Protein AF-A0A942M9G4-F1 (afdb_monomer_lite)

Radius of gyration: 13.58 Å; chains: 1; bounding box: 33×27×36 Å

Foldseek 3Di:
DDADPQAAEDEQKDKDKDAAPFFFQKKWKWKAAPDPVPPPDTDTQDMAGDDRPRRMGIDIGRQDPPDFIWMWMWTHDPPDIDIDDIGTHDYDD

pLDDT: mean 89.1, std 10.01, range [55.62, 97.62]

Secondary structure (DSSP, 8-state):
--EETTEEEEPSEEEEEEE-SS--SEEEEEEEESS--S-PPPEEEEEE---TTT-EEEEEEEPPTT-EEEEEEEEEETTEEEEPPPEEEEE--

Structure (mmCIF, N/CA/C/O backbone):
data_AF-A0A942M9G4-F1
#
_entry.id   AF-A0A942M9G4-F1
#
loop_
_atom_site.group_PDB
_atom_site.id
_atom_site.type_symbol
_atom_site.label_atom_id
_atom_site.label_alt_id
_atom_site.label_comp_id
_atom_site.label_asym_id
_atom_site.label_entity_id
_atom_site.label_seq_id
_atom_site.pdbx_PDB_ins_code
_atom_site.Cartn_x
_atom_site.Cartn_y
_atom_site.Cartn_z
_atom_site.occupancy
_atom_site.B_iso_or_equiv
_atom_site.auth_seq_id
_atom_site.auth_comp_id
_atom_site.auth_asym_id
_atom_site.auth_atom_id
_atom_site.pdbx_PDB_model_num
ATOM 1 N N . MET A 1 1 ? -2.858 -10.981 8.425 1.00 82.19 1 MET A N 1
ATOM 2 C CA . MET A 1 1 ? -3.649 -10.017 9.221 1.00 82.19 1 MET A CA 1
ATOM 3 C C . MET A 1 1 ? -5.121 -10.317 8.990 1.00 82.19 1 MET A C 1
ATOM 5 O O . MET A 1 1 ? -5.426 -10.739 7.877 1.00 82.19 1 MET A O 1
ATOM 9 N N . PRO A 1 2 ? -5.999 -10.200 10.001 1.00 92.44 2 PRO A N 1
ATOM 10 C CA . PRO A 1 2 ? -7.420 -10.472 9.812 1.00 92.44 2 PRO 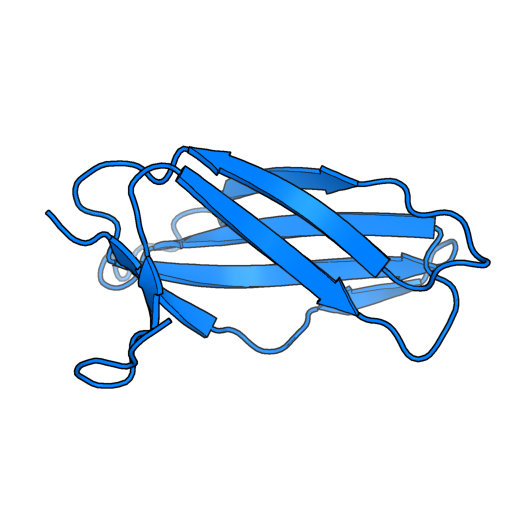A CA 1
ATOM 11 C C . PRO A 1 2 ? -8.069 -9.397 8.933 1.00 92.44 2 PRO A C 1
ATOM 13 O O . PRO A 1 2 ? -7.619 -8.251 8.904 1.00 92.44 2 PRO A O 1
ATOM 16 N N . ILE A 1 3 ? -9.117 -9.793 8.211 1.00 93.38 3 I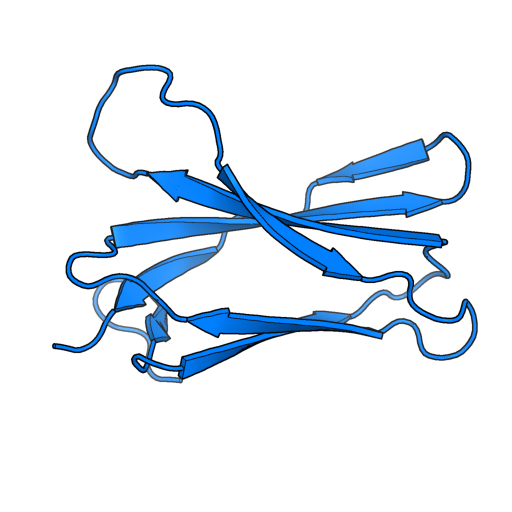LE A N 1
ATOM 17 C CA . ILE A 1 3 ? -9.954 -8.895 7.413 1.00 93.38 3 ILE A CA 1
ATOM 18 C C . ILE A 1 3 ? -11.282 -8.743 8.151 1.00 93.38 3 ILE A C 1
ATOM 20 O O . ILE A 1 3 ? -11.956 -9.739 8.413 1.00 93.38 3 ILE A O 1
ATOM 24 N N . VAL A 1 4 ? -11.654 -7.511 8.490 1.00 89.31 4 VAL A N 1
ATOM 25 C CA . VAL A 1 4 ? -12.885 -7.177 9.219 1.00 89.31 4 VAL A CA 1
ATOM 26 C C . VAL A 1 4 ? -13.650 -6.140 8.409 1.00 89.31 4 VAL A C 1
ATOM 28 O O . VAL A 1 4 ? -13.105 -5.097 8.064 1.00 89.31 4 VAL A O 1
ATOM 31 N N . GLY A 1 5 ? -14.901 -6.439 8.049 1.00 86.50 5 GLY A N 1
ATOM 32 C CA . GLY A 1 5 ? -15.723 -5.525 7.244 1.00 86.50 5 GLY A CA 1
ATOM 33 C C . GLY A 1 5 ? -15.125 -5.181 5.871 1.00 86.50 5 GLY A C 1
ATOM 34 O O . GLY A 1 5 ? -15.383 -4.103 5.352 1.00 86.50 5 GLY A O 1
ATOM 35 N N . GLY A 1 6 ? -14.291 -6.062 5.304 1.00 90.44 6 GLY A N 1
ATOM 36 C CA . GLY A 1 6 ? -13.581 -5.821 4.040 1.00 90.44 6 GLY A CA 1
ATOM 37 C C . GLY A 1 6 ? -12.281 -5.016 4.169 1.00 90.44 6 GLY A C 1
ATOM 38 O O . GLY A 1 6 ? -11.574 -4.866 3.178 1.00 90.44 6 GLY A O 1
ATOM 39 N N . ALA A 1 7 ? -11.930 -4.550 5.372 1.00 93.69 7 ALA A N 1
ATOM 40 C CA . ALA A 1 7 ? -10.675 -3.859 5.651 1.00 93.69 7 ALA A CA 1
ATOM 41 C C . ALA A 1 7 ? -9.651 -4.800 6.302 1.00 93.69 7 ALA A C 1
ATOM 43 O O . ALA A 1 7 ? -9.990 -5.592 7.184 1.00 93.69 7 ALA A O 1
ATOM 44 N N . VAL A 1 8 ? -8.380 -4.697 5.911 1.00 95.75 8 VAL A N 1
ATOM 45 C CA . VAL A 1 8 ? -7.279 -5.383 6.598 1.00 95.75 8 VAL A CA 1
ATOM 46 C C . VAL A 1 8 ? -6.991 -4.661 7.911 1.00 95.75 8 VAL A C 1
ATOM 48 O O . VAL A 1 8 ? -6.702 -3.465 7.924 1.00 95.75 8 VAL A O 1
ATOM 51 N N . GLN A 1 9 ? -7.037 -5.390 9.022 1.00 95.38 9 GLN A N 1
ATOM 52 C CA . GLN A 1 9 ? -6.788 -4.821 10.340 1.00 95.38 9 GLN A CA 1
ATOM 53 C C . GLN A 1 9 ? -5.284 -4.779 10.640 1.00 95.38 9 GLN A C 1
ATOM 55 O O . GLN A 1 9 ? -4.607 -5.813 10.669 1.00 95.38 9 GLN A O 1
ATOM 60 N N . LEU A 1 10 ? -4.763 -3.574 10.864 1.00 95.44 10 LEU A N 1
ATOM 61 C CA . LEU A 1 10 ? -3.344 -3.292 11.058 1.00 95.44 10 LEU A CA 1
ATOM 62 C C . LEU A 1 10 ? -3.000 -3.074 12.530 1.00 95.44 10 LEU A C 1
ATOM 64 O O . LEU A 1 10 ? -3.762 -2.469 13.282 1.00 95.44 10 LEU A O 1
ATOM 68 N N . ASN A 1 11 ? -1.794 -3.483 12.918 1.00 95.00 11 ASN A N 1
ATOM 69 C CA . ASN A 1 11 ? -1.203 -3.076 14.192 1.00 95.00 11 ASN A CA 1
ATOM 70 C C . ASN A 1 11 ? -0.601 -1.667 14.074 1.00 95.00 11 ASN A C 1
ATOM 72 O O . ASN A 1 11 ? -0.301 -1.207 12.972 1.00 95.00 11 ASN A O 1
ATOM 76 N N . ALA A 1 12 ? -0.323 -1.026 15.217 1.00 95.44 12 ALA A N 1
ATOM 77 C CA . ALA A 1 12 ? 0.325 0.292 15.284 1.00 95.44 12 ALA A CA 1
ATOM 78 C C . ALA A 1 12 ? 1.643 0.379 14.489 1.00 95.44 12 ALA A C 1
ATOM 80 O O . ALA A 1 12 ? 2.014 1.445 14.005 1.00 95.44 12 ALA A O 1
ATOM 81 N N . A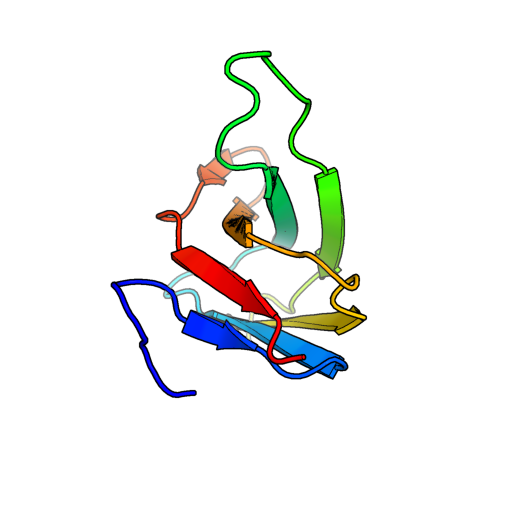RG A 1 13 ? 2.333 -0.754 14.331 1.00 95.75 13 ARG A N 1
ATOM 82 C CA . ARG A 1 13 ? 3.540 -0.900 13.522 1.00 95.75 13 ARG A CA 1
ATOM 83 C C . ARG A 1 13 ? 3.343 -2.057 12.549 1.00 95.75 13 ARG A C 1
ATOM 85 O O . ARG A 1 13 ? 3.162 -3.195 12.980 1.00 95.75 13 ARG A O 1
ATOM 92 N N . THR A 1 14 ? 3.385 -1.761 11.256 1.00 95.31 14 THR A N 1
ATOM 93 C CA . THR A 1 14 ? 3.084 -2.721 10.187 1.00 95.31 14 THR A CA 1
ATOM 94 C C . THR A 1 14 ? 4.142 -2.648 9.094 1.00 95.31 14 THR A C 1
ATOM 96 O O . THR A 1 14 ? 4.566 -1.562 8.709 1.00 95.31 14 THR A O 1
ATOM 99 N N . ILE A 1 15 ? 4.566 -3.804 8.581 1.00 96.12 15 ILE A N 1
ATOM 100 C CA . ILE A 1 15 ? 5.354 -3.867 7.349 1.00 96.12 15 ILE A CA 1
ATOM 101 C C . ILE A 1 15 ? 4.377 -3.864 6.179 1.00 96.12 15 ILE A C 1
ATOM 103 O O . ILE A 1 15 ? 3.521 -4.745 6.091 1.00 96.12 15 ILE A O 1
ATOM 107 N N . VAL A 1 16 ? 4.516 -2.889 5.286 1.00 95.31 16 VAL A N 1
ATOM 108 C CA . VAL A 1 16 ? 3.818 -2.890 4.000 1.00 95.31 16 VAL A CA 1
ATOM 109 C C . VAL A 1 16 ? 4.799 -3.425 2.973 1.00 95.31 16 VAL A C 1
ATOM 111 O O . VAL A 1 16 ? 5.861 -2.841 2.772 1.00 95.31 16 VAL A O 1
ATOM 114 N N . ARG A 1 17 ? 4.459 -4.559 2.360 1.00 94.94 17 ARG A N 1
ATOM 115 C CA . ARG A 1 17 ? 5.316 -5.250 1.397 1.00 94.94 17 ARG A CA 1
ATOM 116 C C . ARG A 1 17 ? 4.588 -5.400 0.072 1.00 94.94 17 ARG A C 1
ATOM 118 O O . ARG A 1 17 ? 3.482 -5.931 0.036 1.00 94.94 17 ARG A O 1
ATOM 125 N N . ALA A 1 18 ? 5.246 -4.985 -1.002 1.00 93.38 18 ALA A N 1
ATOM 126 C CA . ALA A 1 18 ? 4.826 -5.240 -2.370 1.00 93.38 18 ALA A CA 1
ATOM 127 C C . ALA A 1 18 ? 5.784 -6.229 -3.032 1.00 93.38 18 ALA A C 1
ATOM 129 O O . ALA A 1 18 ? 7.000 -6.159 -2.851 1.00 93.38 18 ALA A O 1
ATOM 130 N N . THR A 1 19 ? 5.222 -7.147 -3.810 1.00 92.56 19 THR A N 1
ATOM 131 C CA . THR A 1 19 ? 5.965 -8.151 -4.571 1.00 92.56 19 THR A CA 1
ATOM 132 C C . THR A 1 19 ? 5.679 -7.971 -6.050 1.00 92.56 19 THR A C 1
ATOM 134 O O . THR A 1 19 ? 4.520 -7.850 -6.447 1.00 92.56 19 THR A O 1
ATOM 137 N N . PHE A 1 20 ? 6.720 -8.000 -6.867 1.00 89.06 20 PHE A N 1
ATOM 138 C CA . PHE A 1 20 ? 6.655 -7.709 -8.288 1.00 89.06 20 PHE A CA 1
ATOM 139 C C . PHE A 1 20 ? 7.141 -8.913 -9.088 1.00 89.06 20 PHE A C 1
ATOM 141 O O . PHE A 1 20 ? 8.144 -9.541 -8.762 1.00 89.06 20 PHE A O 1
ATOM 148 N N . ASN A 1 21 ? 6.443 -9.213 -10.181 1.00 88.00 21 ASN A N 1
ATOM 149 C CA . ASN A 1 21 ? 6.842 -10.244 -11.143 1.00 88.00 21 ASN A CA 1
ATOM 150 C C . ASN A 1 21 ? 7.851 -9.731 -12.189 1.00 88.00 21 ASN A C 1
ATOM 152 O O . ASN A 1 21 ? 8.212 -10.455 -13.116 1.00 88.00 21 ASN A O 1
ATOM 156 N N . ARG A 1 22 ? 8.269 -8.468 -12.072 1.00 83.81 22 ARG A N 1
ATOM 157 C CA . ARG A 1 22 ? 9.237 -7.791 -12.934 1.00 83.81 22 ARG A CA 1
ATOM 158 C C . ARG A 1 22 ? 10.125 -6.886 -12.079 1.00 83.81 22 ARG A C 1
ATOM 160 O O . ARG A 1 22 ? 9.676 -6.438 -11.024 1.00 83.81 22 ARG A O 1
ATOM 167 N N . PRO A 1 23 ? 11.347 -6.571 -12.535 1.00 86.62 23 PRO A N 1
ATOM 168 C CA . PRO A 1 23 ? 12.185 -5.584 -11.874 1.00 86.62 23 PRO A CA 1
ATOM 169 C C . PRO A 1 23 ? 11.483 -4.229 -11.768 1.00 86.62 23 PRO A C 1
ATOM 171 O O . PRO A 1 23 ? 10.872 -3.762 -12.731 1.00 86.62 23 PRO A O 1
ATOM 174 N N . VAL A 1 24 ? 11.620 -3.581 -10.615 1.00 89.88 24 VAL A N 1
ATOM 175 C CA . VAL A 1 24 ? 11.189 -2.199 -10.384 1.00 89.88 24 VAL A CA 1
ATOM 176 C C . VAL A 1 24 ? 12.371 -1.435 -9.797 1.00 89.88 24 VAL A C 1
ATOM 178 O O . VAL A 1 24 ? 13.140 -1.993 -9.020 1.00 89.88 24 VAL A O 1
ATOM 181 N N . SER A 1 25 ? 12.567 -0.186 -10.210 1.00 90.38 25 SER A N 1
ATOM 182 C CA . SER A 1 25 ? 13.671 0.653 -9.731 1.00 90.38 25 SER A CA 1
ATOM 183 C C . SER A 1 25 ? 13.292 1.463 -8.494 1.00 90.38 25 SER A C 1
ATOM 185 O O . SER A 1 25 ? 14.165 1.816 -7.703 1.00 90.38 25 SER A O 1
ATOM 187 N N . ARG A 1 26 ? 12.003 1.791 -8.340 1.00 92.69 26 ARG A N 1
ATOM 188 C CA . ARG A 1 26 ? 11.455 2.538 -7.200 1.00 92.69 26 ARG A CA 1
ATOM 189 C C . ARG A 1 26 ? 10.031 2.089 -6.907 1.00 92.69 26 ARG A C 1
ATOM 191 O O . ARG A 1 26 ? 9.258 1.875 -7.840 1.00 92.69 26 ARG A O 1
ATOM 198 N N . ALA A 1 27 ? 9.683 2.013 -5.631 1.00 95.38 27 ALA A N 1
ATOM 199 C CA . ALA A 1 27 ? 8.328 1.796 -5.151 1.00 95.38 27 ALA A CA 1
ATOM 200 C C . ALA A 1 27 ? 7.959 2.889 -4.143 1.00 95.38 27 ALA A C 1
ATOM 202 O O . ALA A 1 27 ? 8.695 3.161 -3.196 1.00 95.38 27 ALA A O 1
ATOM 203 N N . PHE A 1 28 ? 6.808 3.512 -4.358 1.00 96.50 28 PHE A N 1
ATOM 204 C CA . PHE A 1 28 ? 6.247 4.563 -3.523 1.00 96.50 28 PHE A CA 1
ATOM 205 C C . PHE A 1 28 ? 4.966 4.037 -2.890 1.00 96.50 28 PHE A C 1
ATOM 207 O O . PHE A 1 28 ? 4.063 3.587 -3.595 1.00 96.50 28 PHE A O 1
ATOM 214 N N . PHE A 1 29 ? 4.887 4.087 -1.569 1.00 97.62 29 PHE A N 1
ATOM 215 C CA . PHE A 1 29 ? 3.747 3.601 -0.807 1.00 97.62 29 PHE A CA 1
ATOM 216 C C . PHE A 1 29 ? 2.884 4.791 -0.413 1.00 97.62 29 PHE A C 1
ATOM 218 O O . PHE A 1 29 ? 3.382 5.743 0.194 1.00 97.62 29 PHE A O 1
ATOM 225 N N . PHE A 1 30 ? 1.602 4.733 -0.748 1.00 96.38 30 PHE A N 1
ATOM 226 C CA . PHE A 1 30 ? 0.654 5.814 -0.525 1.00 96.38 30 PHE A CA 1
ATOM 227 C C . PHE A 1 30 ? -0.509 5.382 0.358 1.00 96.38 30 PHE A C 1
ATOM 229 O O . PHE A 1 30 ? -0.865 4.204 0.421 1.00 96.38 30 PHE A O 1
ATOM 236 N N . LEU A 1 31 ? -1.099 6.380 1.006 1.00 93.62 31 LEU A N 1
ATOM 237 C CA . LEU A 1 31 ? -2.283 6.294 1.841 1.00 93.62 31 LEU A CA 1
ATOM 238 C C . LEU A 1 31 ? -3.305 7.327 1.365 1.00 93.62 31 LEU A C 1
ATOM 240 O O . LEU A 1 31 ? -2.995 8.516 1.315 1.00 93.62 31 LEU A O 1
ATOM 244 N N . GLU A 1 32 ? -4.511 6.893 1.040 1.00 91.44 32 GLU A N 1
ATOM 245 C CA . GLU A 1 32 ? -5.621 7.757 0.644 1.00 91.44 32 GLU A CA 1
ATOM 246 C C . GLU A 1 32 ? -6.762 7.645 1.665 1.00 91.44 32 GLU A C 1
ATOM 248 O O . GLU A 1 32 ? -7.274 6.541 1.868 1.00 91.44 32 GLU A O 1
ATOM 253 N N . PRO A 1 33 ? -7.169 8.750 2.315 1.00 88.00 33 PRO A N 1
ATOM 254 C CA . PRO A 1 33 ? -8.245 8.714 3.293 1.00 88.00 33 PRO A CA 1
ATOM 255 C C . PRO A 1 33 ? -9.583 8.265 2.714 1.00 88.00 33 PRO A C 1
ATOM 257 O O . PRO A 1 33 ? -9.977 8.709 1.635 1.00 88.00 33 PRO A O 1
ATOM 260 N N . THR A 1 34 ? -10.322 7.419 3.441 1.00 82.38 34 THR A N 1
ATOM 261 C CA . THR A 1 34 ? -11.705 7.100 3.056 1.00 82.38 34 THR A CA 1
ATOM 262 C C . THR A 1 34 ? -12.693 7.975 3.817 1.00 82.38 34 THR A C 1
ATOM 264 O O . THR A 1 34 ? -12.623 8.107 5.033 1.00 82.38 34 THR A O 1
ATOM 267 N N . GLY A 1 35 ? -13.639 8.580 3.096 1.00 67.62 35 GLY A N 1
ATOM 268 C CA . GLY A 1 35 ? -14.791 9.247 3.710 1.00 67.62 35 GLY A CA 1
ATOM 269 C C . GLY A 1 35 ? -14.743 10.769 3.792 1.00 67.62 35 GLY A C 1
ATOM 270 O O . GLY A 1 35 ? -15.669 11.342 4.357 1.00 67.62 35 GLY A O 1
ATOM 271 N N . THR A 1 36 ? -13.742 11.447 3.222 1.00 60.59 36 THR A N 1
ATOM 272 C CA . THR A 1 36 ? -13.746 12.916 3.240 1.00 60.59 36 THR A CA 1
ATOM 273 C C . THR A 1 36 ? -14.486 13.561 2.065 1.00 60.59 36 THR A C 1
ATOM 275 O O . THR A 1 36 ? -14.789 14.740 2.189 1.00 60.59 36 THR A O 1
ATOM 278 N N . GLU A 1 37 ? -14.811 12.857 0.961 1.00 55.62 37 GLU A N 1
ATOM 279 C CA . GLU A 1 37 ? -15.348 13.386 -0.336 1.00 55.62 37 GLU A CA 1
ATOM 280 C C . GLU A 1 37 ? -14.594 14.593 -0.937 1.00 55.62 37 GLU A C 1
ATOM 282 O O . GLU A 1 37 ? -14.757 14.951 -2.102 1.00 55.62 37 GLU A O 1
ATOM 287 N N . THR A 1 38 ? -13.708 15.199 -0.167 1.00 57.00 38 THR A N 1
ATOM 288 C CA . THR A 1 38 ? -12.669 16.101 -0.576 1.00 57.00 38 THR A CA 1
ATOM 289 C C . THR A 1 38 ? -11.626 15.282 -1.312 1.00 57.00 38 THR A C 1
ATOM 291 O O . THR A 1 38 ? -11.298 14.156 -0.937 1.00 57.00 38 THR A O 1
ATOM 294 N N . CYS A 1 39 ? -11.080 15.870 -2.369 1.00 61.38 39 CYS A N 1
ATOM 295 C CA . CYS A 1 39 ? -9.879 15.388 -3.031 1.00 61.38 39 CYS A CA 1
ATOM 296 C C . CYS A 1 39 ? -8.677 15.554 -2.074 1.00 61.38 39 CYS A C 1
ATOM 298 O O . CYS A 1 39 ? -7.771 16.344 -2.341 1.00 61.38 39 CYS A O 1
ATOM 300 N N . GLU A 1 40 ? -8.700 14.904 -0.904 1.00 61.22 40 GLU A N 1
ATOM 301 C CA . GLU A 1 40 ? -7.548 14.862 -0.017 1.00 61.22 40 GLU A CA 1
ATOM 302 C C . GLU A 1 40 ? -6.421 14.128 -0.732 1.00 61.22 40 GLU A C 1
ATOM 304 O O . GLU A 1 40 ? -6.591 13.060 -1.319 1.00 61.22 40 GLU A O 1
ATOM 309 N N . LEU A 1 41 ? -5.258 14.771 -0.725 1.00 75.06 41 LEU A N 1
ATOM 310 C CA . LEU A 1 41 ? -4.084 14.301 -1.431 1.00 75.06 41 LEU A CA 1
ATOM 311 C C . LEU A 1 41 ? -3.621 12.996 -0.787 1.00 75.06 41 LEU A C 1
ATOM 313 O O . LEU A 1 41 ? -3.314 12.967 0.408 1.00 75.06 41 LEU A O 1
ATOM 317 N N . ALA A 1 42 ? -3.528 11.940 -1.597 1.00 87.19 42 ALA A N 1
ATOM 318 C CA . ALA A 1 42 ? -2.847 10.718 -1.206 1.00 87.19 42 ALA A CA 1
ATOM 319 C C . ALA A 1 42 ? -1.486 11.067 -0.581 1.00 87.19 42 ALA A C 1
ATOM 321 O O . ALA A 1 42 ? -0.694 11.837 -1.133 1.00 87.19 42 ALA A O 1
ATOM 322 N N . ARG A 1 43 ? -1.222 10.519 0.602 1.00 91.25 43 ARG A N 1
ATOM 323 C CA . ARG A 1 43 ? -0.034 10.817 1.398 1.00 91.25 43 ARG A CA 1
ATOM 324 C C . ARG A 1 43 ? 1.008 9.746 1.160 1.00 91.25 43 ARG A C 1
ATOM 326 O O . ARG A 1 43 ? 0.712 8.558 1.240 1.00 91.25 43 ARG A O 1
ATOM 333 N N . LEU A 1 44 ? 2.239 10.162 0.896 1.00 94.75 44 LEU A N 1
ATOM 334 C CA . LEU A 1 44 ? 3.368 9.246 0.817 1.00 94.75 44 LEU A CA 1
ATOM 335 C C . LEU A 1 44 ? 3.713 8.748 2.229 1.00 94.75 44 LEU A C 1
ATOM 337 O O . LEU A 1 44 ? 4.083 9.544 3.089 1.00 94.75 44 LEU A O 1
ATOM 341 N N . ILE A 1 45 ? 3.615 7.438 2.455 1.00 95.81 45 ILE A N 1
ATOM 342 C CA . ILE A 1 45 ? 3.963 6.795 3.734 1.00 95.81 45 ILE A CA 1
ATOM 343 C C . ILE A 1 45 ? 5.353 6.152 3.718 1.00 95.81 45 ILE A C 1
ATOM 345 O O . ILE A 1 45 ? 5.906 5.857 4.776 1.00 95.81 45 ILE A O 1
ATOM 349 N N . GLY A 1 46 ? 5.946 5.968 2.538 1.00 96.50 46 GLY A N 1
ATOM 350 C CA . GLY A 1 46 ? 7.336 5.550 2.415 1.00 96.50 46 GLY A CA 1
ATOM 351 C C . GLY A 1 46 ? 7.775 5.308 0.976 1.00 96.50 46 GLY A C 1
ATOM 352 O O . GLY A 1 46 ? 6.962 5.247 0.054 1.00 96.50 46 GLY A O 1
ATOM 353 N N . ILE A 1 47 ? 9.087 5.183 0.801 1.00 95.94 47 ILE A N 1
ATOM 354 C CA . ILE A 1 47 ? 9.741 4.894 -0.475 1.00 95.94 47 ILE A CA 1
ATOM 355 C C . ILE A 1 47 ? 10.711 3.749 -0.236 1.00 95.94 47 ILE A C 1
ATOM 357 O O . ILE A 1 47 ? 11.432 3.759 0.761 1.00 95.94 47 ILE A O 1
ATOM 361 N N . ASP A 1 48 ? 10.762 2.820 -1.179 1.00 94.38 48 ASP A N 1
ATOM 362 C CA . ASP A 1 48 ? 11.823 1.829 -1.254 1.00 94.38 48 ASP A CA 1
ATOM 363 C C . ASP A 1 48 ? 12.424 1.794 -2.667 1.00 94.38 48 ASP A C 1
ATOM 365 O O . ASP A 1 48 ? 11.742 2.027 -3.672 1.00 94.38 48 ASP A O 1
ATOM 369 N N . CYS A 1 49 ? 13.722 1.520 -2.739 1.00 90.19 49 CYS A N 1
ATOM 370 C CA . CYS A 1 49 ? 14.492 1.392 -3.974 1.00 90.19 49 CYS A CA 1
ATOM 371 C C . CYS A 1 49 ? 14.967 -0.060 -4.081 1.00 90.19 49 CYS A C 1
ATOM 373 O O . CYS A 1 49 ? 16.142 -0.343 -3.823 1.00 90.19 49 CYS A O 1
ATOM 375 N N . PRO A 1 50 ? 14.059 -0.995 -4.401 1.00 82.56 50 PRO A N 1
ATOM 376 C CA . PRO A 1 50 ? 14.378 -2.408 -4.355 1.00 82.56 50 PRO A CA 1
ATOM 377 C C . PRO A 1 50 ? 15.430 -2.754 -5.408 1.00 82.56 50 PRO A C 1
ATOM 379 O O . PRO A 1 50 ? 15.451 -2.213 -6.517 1.00 82.56 50 PRO A O 1
ATOM 382 N N . SER A 1 51 ? 16.313 -3.692 -5.066 1.00 70.75 51 SER A N 1
ATOM 383 C CA . SER A 1 51 ? 17.214 -4.270 -6.058 1.00 70.75 51 SER A CA 1
ATOM 384 C C . SER A 1 51 ? 16.384 -4.971 -7.133 1.00 70.75 51 SER A C 1
ATOM 386 O O . SER A 1 51 ? 15.461 -5.727 -6.825 1.00 70.75 51 SER A O 1
ATOM 388 N N . ALA A 1 52 ? 16.756 -4.781 -8.401 1.00 64.88 52 ALA A N 1
ATOM 389 C CA . ALA A 1 52 ? 16.115 -5.424 -9.551 1.00 64.88 52 ALA A CA 1
ATOM 390 C C . ALA A 1 52 ? 16.032 -6.963 -9.435 1.00 64.88 52 ALA A C 1
ATOM 392 O O . ALA A 1 52 ? 15.249 -7.588 -10.144 1.00 64.88 52 ALA A O 1
ATOM 393 N N . VAL A 1 53 ? 16.836 -7.559 -8.546 1.00 66.75 53 VAL A N 1
ATOM 394 C CA . VAL A 1 53 ? 16.949 -9.004 -8.321 1.00 66.75 53 VAL A CA 1
ATOM 395 C C . VAL A 1 53 ? 15.905 -9.537 -7.336 1.00 66.75 53 VAL A C 1
ATOM 397 O O . VAL A 1 53 ? 15.464 -10.672 -7.485 1.00 66.75 53 VAL A O 1
ATOM 400 N N . THR A 1 54 ? 15.507 -8.758 -6.324 1.00 71.81 54 THR A N 1
ATOM 401 C CA . THR A 1 54 ? 14.636 -9.269 -5.252 1.00 71.81 54 THR A CA 1
ATOM 402 C C . THR A 1 54 ? 13.161 -9.195 -5.618 1.00 71.81 54 THR A C 1
ATOM 404 O O . THR A 1 54 ? 12.391 -10.027 -5.151 1.00 71.81 54 THR A O 1
ATOM 407 N N . GLY A 1 55 ? 12.753 -8.216 -6.436 1.00 83.75 55 GLY A N 1
ATOM 408 C CA . GLY A 1 55 ? 11.346 -8.022 -6.808 1.00 83.75 55 GLY A CA 1
ATOM 409 C C . GLY A 1 55 ? 10.438 -7.731 -5.608 1.00 83.75 55 GLY A C 1
ATOM 410 O O . GLY A 1 55 ? 9.228 -7.912 -5.693 1.00 83.75 55 GLY A O 1
ATOM 411 N N . VAL A 1 56 ? 11.006 -7.306 -4.479 1.00 91.50 56 VAL A N 1
ATOM 412 C CA . VAL A 1 56 ? 10.280 -7.009 -3.242 1.00 91.50 56 VAL A CA 1
ATOM 413 C C . VAL A 1 56 ? 10.633 -5.602 -2.813 1.00 91.50 56 VAL A C 1
ATOM 415 O O . VAL A 1 56 ? 11.817 -5.305 -2.685 1.00 91.50 56 VAL A O 1
ATOM 418 N N . ALA A 1 57 ? 9.608 -4.787 -2.573 1.00 94.38 57 ALA A N 1
ATOM 419 C CA . ALA A 1 57 ? 9.741 -3.499 -1.910 1.00 94.38 57 ALA A CA 1
ATOM 420 C C . ALA A 1 57 ? 9.028 -3.532 -0.562 1.00 94.38 57 ALA A C 1
ATOM 422 O O . ALA A 1 57 ? 7.912 -4.05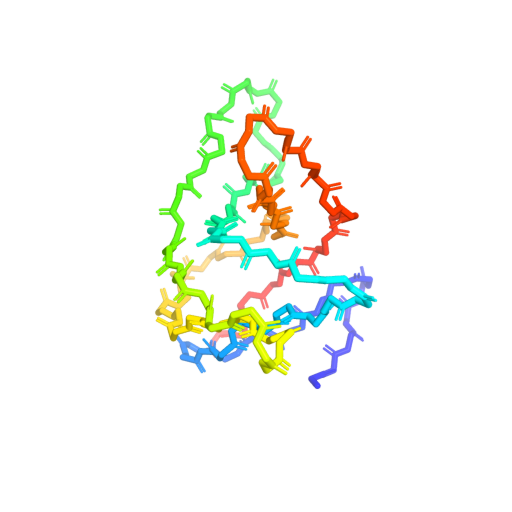9 -0.471 1.00 94.38 57 ALA A O 1
ATOM 423 N N . GLU A 1 58 ? 9.624 -2.943 0.467 1.00 95.12 58 GLU A N 1
ATOM 424 C CA . GLU A 1 58 ? 8.997 -2.886 1.783 1.00 95.12 58 GLU A CA 1
ATOM 425 C C . GLU A 1 58 ? 9.294 -1.612 2.563 1.00 95.12 58 GLU A C 1
ATOM 427 O O . GLU A 1 58 ? 10.376 -1.037 2.498 1.00 95.12 58 GLU A O 1
ATOM 432 N N . ILE A 1 59 ? 8.307 -1.198 3.354 1.00 96.50 59 ILE A N 1
ATOM 433 C CA . ILE A 1 59 ? 8.462 -0.129 4.333 1.00 96.50 59 ILE A CA 1
ATOM 434 C C . ILE A 1 59 ? 7.946 -0.586 5.686 1.00 96.50 59 ILE A C 1
ATOM 436 O O . ILE A 1 59 ? 7.000 -1.371 5.800 1.00 96.50 59 ILE A O 1
ATOM 440 N N . LEU A 1 60 ? 8.544 -0.032 6.732 1.00 97.00 60 LEU A N 1
ATOM 441 C CA . LEU A 1 60 ? 7.994 -0.104 8.069 1.00 97.00 60 LEU A CA 1
ATOM 442 C C . LEU A 1 60 ? 7.138 1.134 8.323 1.00 97.00 60 LEU A C 1
ATOM 444 O O . LEU A 1 60 ? 7.662 2.237 8.469 1.00 97.00 60 LEU A O 1
ATOM 448 N N . TRP A 1 61 ? 5.832 0.942 8.436 1.00 95.94 61 TRP A N 1
ATOM 449 C CA . TRP A 1 61 ? 4.885 2.025 8.635 1.00 95.94 61 TRP A CA 1
ATOM 450 C C . TRP A 1 61 ? 4.406 2.102 10.091 1.00 95.94 61 TRP A C 1
ATOM 452 O O . TRP A 1 61 ? 3.965 1.108 10.678 1.00 95.94 61 TRP A O 1
ATOM 462 N N . GLN A 1 62 ? 4.503 3.302 10.673 1.00 95.94 62 GLN A N 1
ATOM 463 C CA . GLN A 1 62 ? 3.863 3.660 11.941 1.00 95.94 62 GLN A CA 1
ATOM 464 C C . GLN A 1 62 ? 2.437 4.123 11.639 1.00 95.94 62 GLN A C 1
ATOM 466 O O . GLN A 1 62 ? 2.223 5.261 11.221 1.00 95.94 62 GLN A O 1
ATOM 471 N N . VAL A 1 63 ? 1.474 3.221 11.802 1.00 94.31 63 VAL A N 1
ATOM 472 C CA . VAL A 1 63 ? 0.080 3.437 11.407 1.00 94.31 63 VAL A CA 1
ATOM 473 C C . VAL A 1 63 ? -0.551 4.453 12.362 1.00 94.31 63 VAL A C 1
ATOM 475 O O . VAL A 1 63 ? -0.579 4.174 13.559 1.00 94.31 63 VAL A O 1
ATOM 478 N N . PRO A 1 64 ? -1.057 5.616 11.920 1.00 92.56 64 PRO A N 1
ATOM 479 C CA . PRO A 1 64 ? -1.667 6.601 12.818 1.00 92.56 64 PRO A CA 1
ATOM 480 C C . PRO A 1 64 ? -2.936 6.079 13.524 1.00 92.56 64 PRO A C 1
ATOM 482 O O . PRO A 1 64 ? -3.670 5.273 12.948 1.00 92.56 64 PRO A O 1
ATOM 485 N N . PRO A 1 65 ? -3.240 6.507 14.765 1.00 91.88 65 PRO A N 1
ATOM 486 C CA . PRO A 1 65 ? -4.549 6.257 15.377 1.00 91.88 65 PRO A CA 1
ATOM 487 C C . PRO A 1 65 ? -5.680 6.807 14.498 1.00 91.88 65 PRO A C 1
ATOM 489 O O . PRO A 1 65 ? -5.518 7.861 13.891 1.00 91.88 65 PRO A O 1
ATOM 492 N N . GLY A 1 66 ? -6.813 6.103 14.430 1.00 88.88 66 GLY A N 1
ATOM 493 C CA . GLY A 1 66 ? -7.961 6.523 13.614 1.00 88.88 66 GLY A CA 1
ATOM 494 C C . GLY A 1 66 ? -7.835 6.251 12.108 1.00 88.88 66 GLY A C 1
ATOM 495 O O . GLY A 1 66 ? -8.694 6.693 11.359 1.00 88.88 66 GLY A O 1
ATOM 496 N N . THR A 1 67 ? -6.800 5.523 11.667 1.00 91.50 67 THR A N 1
ATOM 497 C CA . THR A 1 67 ? -6.633 5.113 10.258 1.00 91.50 67 THR A CA 1
ATOM 498 C C . THR A 1 67 ? -7.837 4.291 9.787 1.00 91.50 67 THR A C 1
ATOM 500 O O . THR A 1 67 ? -8.076 3.201 10.322 1.00 91.50 67 THR A O 1
ATOM 503 N N . LEU A 1 68 ? -8.526 4.791 8.758 1.00 91.69 68 LEU A N 1
ATOM 504 C CA . LEU A 1 68 ? -9.508 4.085 7.932 1.00 91.69 68 LEU A CA 1
ATOM 505 C C . LEU A 1 68 ? -9.325 4.561 6.484 1.00 91.69 68 LEU A C 1
ATOM 507 O O . LEU A 1 68 ? -9.993 5.480 6.011 1.00 91.69 68 LEU A O 1
ATOM 511 N N . ASP A 1 69 ? -8.375 3.947 5.791 1.00 92.06 69 ASP A N 1
ATOM 512 C CA . ASP A 1 69 ? -7.785 4.509 4.577 1.00 92.06 69 ASP A CA 1
ATOM 513 C C . ASP A 1 69 ? -7.534 3.410 3.535 1.00 92.06 69 ASP A C 1
ATOM 515 O O . ASP A 1 69 ? -7.592 2.215 3.832 1.00 92.06 69 ASP A O 1
ATOM 519 N N . ARG A 1 70 ? -7.213 3.801 2.303 1.00 93.88 70 ARG A N 1
ATOM 520 C CA . ARG A 1 70 ? -6.735 2.903 1.249 1.00 93.88 70 ARG A CA 1
ATOM 521 C C . ARG A 1 70 ? -5.227 2.998 1.117 1.00 93.88 70 ARG A C 1
ATOM 523 O O . ARG A 1 70 ? -4.678 4.084 0.963 1.00 93.88 70 ARG A O 1
ATOM 530 N N . VAL A 1 71 ? -4.559 1.853 1.127 1.00 95.62 71 VAL A N 1
ATOM 531 C CA . VAL A 1 71 ? -3.127 1.744 0.844 1.00 95.62 71 VAL A CA 1
ATOM 532 C C . VAL A 1 71 ? -2.939 1.234 -0.575 1.00 95.62 71 VAL A C 1
ATOM 534 O O . VAL A 1 71 ? -3.568 0.257 -0.979 1.00 95.62 71 VAL A O 1
ATOM 537 N N . PHE A 1 72 ? -2.045 1.872 -1.322 1.00 96.00 72 PHE A N 1
ATOM 538 C CA . PHE A 1 72 ? -1.632 1.412 -2.645 1.00 96.00 72 PHE A CA 1
ATOM 539 C C . PHE A 1 72 ? -0.155 1.712 -2.886 1.00 96.00 72 PHE A C 1
ATOM 541 O O . PHE A 1 72 ? 0.473 2.504 -2.179 1.00 96.00 72 PHE A O 1
ATOM 548 N N . VAL A 1 73 ? 0.407 1.067 -3.903 1.00 96.69 73 VAL A N 1
ATOM 549 C CA . VAL A 1 73 ? 1.811 1.214 -4.280 1.00 96.69 73 VAL A CA 1
ATOM 550 C C . VAL A 1 73 ? 1.900 1.704 -5.713 1.00 96.69 73 VAL A C 1
ATOM 552 O O . VAL A 1 73 ? 1.233 1.183 -6.603 1.00 96.69 73 VAL A O 1
ATOM 555 N N . VAL A 1 74 ? 2.749 2.698 -5.948 1.00 95.94 74 VAL A N 1
ATOM 556 C CA . VAL A 1 74 ? 3.176 3.086 -7.292 1.00 95.94 74 VAL A CA 1
ATOM 557 C C . VAL A 1 74 ? 4.588 2.571 -7.487 1.00 95.94 74 VAL A C 1
ATOM 559 O O . VAL A 1 74 ? 5.508 2.995 -6.792 1.00 95.94 74 VAL A O 1
ATOM 562 N N . ALA A 1 75 ? 4.767 1.654 -8.428 1.00 94.38 75 ALA A N 1
ATOM 563 C CA . ALA A 1 75 ? 6.075 1.120 -8.765 1.00 94.38 75 ALA A CA 1
ATOM 564 C C . ALA A 1 75 ? 6.507 1.615 -10.140 1.00 94.38 75 ALA A C 1
ATOM 566 O O . ALA A 1 75 ? 5.706 1.656 -11.074 1.00 94.38 75 ALA A O 1
ATOM 567 N N . CYS A 1 76 ? 7.776 1.986 -10.257 1.00 92.94 76 CYS A N 1
ATOM 568 C CA . CYS A 1 76 ? 8.350 2.516 -11.479 1.00 92.94 76 CYS A CA 1
ATOM 569 C C . CYS A 1 76 ? 9.504 1.641 -11.960 1.00 92.94 76 CYS A C 1
ATOM 571 O O . CYS A 1 76 ? 10.314 1.159 -11.168 1.00 92.94 76 CYS A O 1
ATOM 573 N N . LEU A 1 77 ? 9.600 1.493 -13.276 1.00 90.50 77 LEU A N 1
ATOM 574 C CA . LEU A 1 77 ? 10.765 0.989 -13.984 1.00 90.50 77 LEU A CA 1
ATOM 575 C C . LEU A 1 77 ? 11.135 2.033 -15.041 1.00 90.50 77 LEU A C 1
ATOM 577 O O . LEU A 1 77 ? 10.383 2.272 -15.986 1.00 90.50 77 LEU A O 1
ATOM 581 N N . ASN A 1 78 ? 12.294 2.670 -14.872 1.00 86.06 78 ASN A N 1
ATOM 582 C CA . ASN A 1 78 ? 12.706 3.834 -15.664 1.00 86.06 78 ASN A CA 1
ATOM 583 C C . ASN A 1 78 ? 11.649 4.957 -15.600 1.00 86.06 78 ASN A C 1
ATOM 585 O O . ASN A 1 78 ? 11.365 5.463 -14.517 1.00 86.06 78 ASN A O 1
ATOM 589 N N . SER A 1 79 ? 11.076 5.345 -16.741 1.00 87.56 79 SER A N 1
ATOM 590 C CA . SER A 1 79 ? 10.031 6.370 -16.867 1.00 87.56 79 SER A CA 1
ATOM 591 C C . SER A 1 79 ? 8.603 5.811 -16.843 1.00 87.56 79 SER A C 1
ATOM 593 O O . SER A 1 79 ? 7.650 6.579 -16.937 1.00 87.56 79 SER A O 1
ATOM 595 N N . CYS A 1 80 ? 8.435 4.489 -16.738 1.00 91.19 80 CYS A N 1
ATOM 596 C CA . CYS A 1 80 ? 7.125 3.844 -16.710 1.00 91.19 80 CYS A CA 1
ATOM 597 C C . CYS A 1 80 ? 6.737 3.537 -15.266 1.00 91.19 80 CYS A C 1
ATOM 599 O O . CYS A 1 80 ? 7.441 2.784 -14.594 1.00 91.19 80 CYS A O 1
ATOM 601 N N . CYS A 1 81 ? 5.614 4.082 -14.805 1.00 93.69 81 CYS A N 1
ATOM 602 C CA . CYS A 1 81 ? 5.076 3.821 -13.474 1.00 93.69 81 CYS A CA 1
ATOM 603 C C . CYS A 1 81 ? 3.685 3.196 -13.573 1.00 93.69 81 CYS A C 1
ATOM 605 O O . CYS A 1 81 ? 2.899 3.556 -14.447 1.00 93.69 81 CYS A O 1
ATOM 607 N N . ALA A 1 82 ? 3.383 2.281 -12.659 1.00 93.81 82 ALA A N 1
ATOM 608 C CA . ALA A 1 82 ? 2.079 1.647 -12.540 1.00 93.81 82 ALA A CA 1
ATOM 609 C C . ALA A 1 82 ? 1.600 1.704 -11.087 1.00 93.81 82 ALA A C 1
ATOM 611 O O . ALA A 1 82 ? 2.385 1.499 -10.159 1.00 93.81 82 ALA A O 1
ATOM 612 N N . LYS A 1 83 ? 0.307 1.988 -10.910 1.00 95.25 83 LYS A N 1
ATOM 613 C CA . LYS A 1 83 ? -0.391 1.936 -9.622 1.00 95.25 83 LYS A CA 1
ATOM 614 C C . LYS A 1 83 ? -0.911 0.511 -9.400 1.00 95.25 83 LYS A C 1
ATOM 616 O O . LYS A 1 83 ? -1.410 -0.103 -10.341 1.00 95.25 83 LYS A O 1
ATOM 621 N N . SER A 1 84 ? -0.772 -0.008 -8.184 1.00 95.25 84 SER A N 1
ATOM 622 C CA . SER A 1 84 ? -1.400 -1.261 -7.762 1.00 95.25 84 SER A CA 1
ATOM 623 C C . SER A 1 84 ? -2.900 -1.088 -7.527 1.00 95.25 84 SER A C 1
ATOM 625 O O . SER A 1 84 ? -3.405 0.033 -7.445 1.00 95.25 84 SER A O 1
ATOM 627 N N . ASP A 1 85 ? -3.588 -2.202 -7.299 1.00 94.56 85 ASP A N 1
ATOM 628 C CA . ASP A 1 85 ? -4.895 -2.168 -6.652 1.00 94.56 85 ASP A CA 1
ATOM 629 C C . ASP A 1 85 ? -4.798 -1.546 -5.249 1.00 94.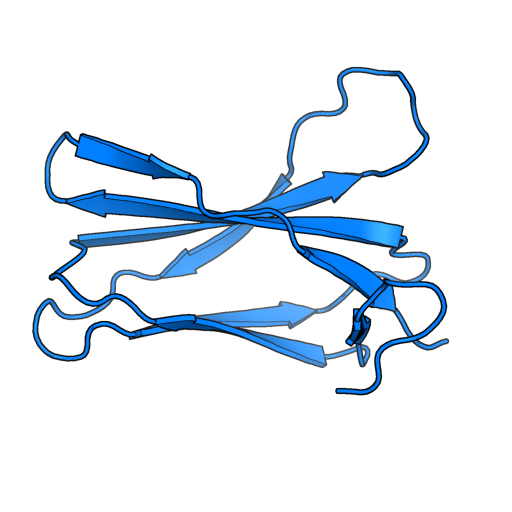56 85 ASP A C 1
ATOM 631 O O . ASP A 1 85 ? -3.727 -1.503 -4.625 1.00 94.56 85 ASP A O 1
ATOM 635 N N . GLU A 1 86 ? -5.933 -1.054 -4.765 1.00 94.44 86 GLU A N 1
ATOM 636 C CA . GLU A 1 86 ? -6.075 -0.435 -3.452 1.00 94.44 86 GLU A CA 1
ATOM 637 C C . GLU A 1 86 ? -6.506 -1.464 -2.409 1.00 94.44 86 GLU A C 1
ATOM 639 O O . GLU A 1 86 ? -7.396 -2.283 -2.640 1.00 94.44 86 GLU A O 1
ATOM 644 N N . VAL A 1 87 ? -5.906 -1.382 -1.225 1.00 95.19 87 VAL A N 1
ATOM 645 C CA . VAL A 1 87 ? -6.261 -2.215 -0.077 1.00 95.19 87 VAL A CA 1
ATOM 646 C C . VAL A 1 87 ? -6.854 -1.325 1.002 1.00 95.19 87 VAL A C 1
ATOM 648 O O . VAL A 1 87 ? -6.174 -0.443 1.521 1.00 95.19 87 VAL A O 1
ATOM 651 N N . LEU A 1 88 ? -8.116 -1.565 1.357 1.00 95.44 88 LEU A N 1
ATOM 652 C CA . LEU A 1 88 ? -8.742 -0.902 2.496 1.00 95.44 88 LEU A CA 1
ATOM 653 C C . LEU A 1 88 ? -8.104 -1.410 3.792 1.00 95.44 88 LEU A C 1
ATOM 655 O O . LEU A 1 88 ? -8.009 -2.620 4.012 1.00 95.44 88 LEU A O 1
ATOM 659 N N . VAL A 1 89 ? -7.679 -0.493 4.654 1.00 95.25 89 VAL A N 1
ATOM 660 C CA . VAL A 1 89 ? -7.027 -0.806 5.923 1.00 95.25 89 VAL A CA 1
ATOM 661 C C . VAL A 1 89 ? -7.678 -0.062 7.077 1.00 95.25 89 VAL A C 1
ATOM 663 O O . VAL A 1 89 ? -8.146 1.065 6.933 1.00 95.25 89 VAL A O 1
ATOM 666 N N . VAL A 1 90 ? -7.667 -0.691 8.248 1.00 95.00 90 VAL A N 1
ATOM 667 C CA . VAL A 1 90 ? -8.115 -0.081 9.501 1.00 95.00 90 VAL A CA 1
ATOM 668 C C . VAL A 1 90 ? -7.093 -0.361 10.590 1.00 95.00 90 VAL A C 1
ATOM 670 O O . VAL A 1 90 ? -6.619 -1.490 10.727 1.00 95.00 90 VAL A O 1
ATOM 673 N N . ARG A 1 91 ? -6.718 0.648 11.379 1.00 93.19 91 ARG A N 1
ATOM 674 C CA . ARG A 1 91 ? -5.844 0.411 12.534 1.00 93.19 91 ARG A CA 1
ATOM 675 C C . ARG A 1 91 ? -6.649 -0.208 13.676 1.00 93.19 91 ARG A C 1
ATOM 677 O O . ARG A 1 91 ? -7.662 0.346 14.090 1.00 93.19 91 ARG A O 1
ATOM 684 N N . ASN A 1 92 ? -6.157 -1.319 14.222 1.00 88.00 92 ASN A N 1
ATOM 685 C CA . ASN A 1 92 ? -6.633 -1.832 15.500 1.00 88.00 92 ASN A CA 1
ATOM 686 C C . ASN A 1 92 ? -6.305 -0.823 16.609 1.00 88.00 92 ASN A C 1
ATOM 688 O O . ASN A 1 92 ? -5.159 -0.366 16.693 1.00 88.00 92 ASN A O 1
ATOM 692 N N . SER A 1 93 ? -7.309 -0.481 17.417 1.00 72.31 93 SER A N 1
ATOM 693 C CA . SER A 1 93 ? -7.180 0.391 18.59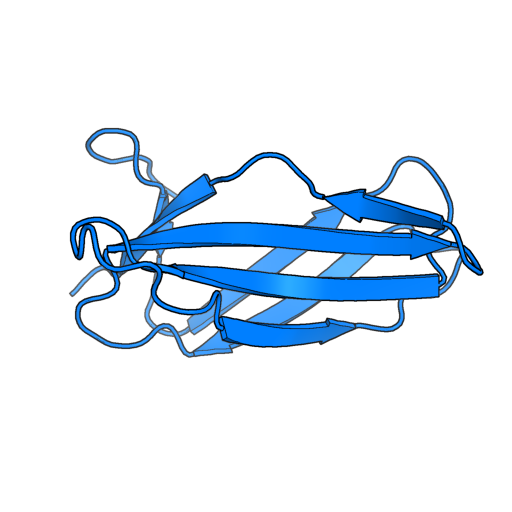4 1.00 72.31 93 SER A CA 1
ATOM 694 C C . SER A 1 93 ? -6.034 -0.037 19.505 1.00 72.31 93 SER A C 1
ATOM 696 O O . SER A 1 93 ? -5.955 -1.251 19.799 1.00 72.31 93 SER A O 1
#

Sequence (93 aa):
MPIVGGAVQLNARTIVRATFNRPVSRAFFFLEPTGTETCELARLIGIDCPSAVTGVAEILWQVPPGTLDRVFVVACLNSCCAKSDEVLVVRNS